Protein AF-A0A640P930-F1 (afdb_monomer_lite)

pLDDT: mean 72.4, std 17.28, range [33.91, 91.38]

Foldseek 3Di:
DPPPPPPPQQFFWDKDFDPFWFFPVQLVVLVVVLCVVDPWDKDKDFDDDDRTTGIMTIDTNNRTGPDNDDDQDPVNVVSSVVSSVCRCVPGGD

Structure (mmCIF, N/CA/C/O backbone):
data_AF-A0A640P930-F1
#
_entry.id   AF-A0A640P930-F1
#
loop_
_atom_site.group_PDB
_atom_site.id
_atom_site.type_symbol
_atom_site.label_atom_id
_atom_site.label_alt_id
_atom_site.label_comp_id
_atom_site.label_asym_id
_atom_site.label_entity_id
_atom_site.label_seq_id
_atom_site.pdbx_PDB_ins_code
_atom_site.Cartn_x
_atom_site.Cartn_y
_atom_site.Cartn_z
_atom_site.occupancy
_atom_site.B_iso_or_equiv
_atom_site.auth_seq_id
_atom_site.auth_comp_id
_atom_site.auth_asym_id
_atom_site.auth_atom_id
_atom_site.pdbx_PDB_model_num
ATOM 1 N N . MET A 1 1 ? -21.648 27.591 -10.056 1.00 36.66 1 MET A N 1
ATOM 2 C CA . MET A 1 1 ? -21.227 26.244 -10.494 1.00 36.66 1 MET A CA 1
ATOM 3 C C . MET A 1 1 ? -19.748 26.139 -10.190 1.00 36.66 1 MET A C 1
ATOM 5 O O . MET A 1 1 ? -18.946 26.655 -10.954 1.00 36.66 1 MET A O 1
ATOM 9 N N . ALA A 1 2 ? -19.396 25.623 -9.011 1.00 34.38 2 ALA A N 1
ATOM 10 C CA . ALA A 1 2 ? -17.999 25.379 -8.680 1.00 34.38 2 ALA A CA 1
ATOM 11 C C . ALA A 1 2 ? -17.557 24.187 -9.530 1.00 34.38 2 ALA A C 1
ATOM 13 O O . ALA A 1 2 ? -18.000 23.063 -9.298 1.00 34.38 2 ALA A O 1
ATOM 14 N N . GLY A 1 3 ? -16.798 24.467 -10.589 1.00 33.91 3 GLY A N 1
ATOM 15 C CA . GLY A 1 3 ? -16.142 23.430 -11.362 1.00 33.91 3 GLY A CA 1
ATOM 16 C C . GLY A 1 3 ? -15.235 22.667 -10.413 1.00 33.91 3 GLY A C 1
ATOM 17 O O . GLY A 1 3 ? -14.318 23.249 -9.839 1.00 33.91 3 GLY A O 1
ATOM 18 N N . CYS A 1 4 ? -15.514 21.380 -10.217 1.00 38.69 4 CYS A N 1
ATOM 19 C CA . CYS A 1 4 ? -14.500 20.451 -9.756 1.00 38.69 4 CYS A CA 1
ATOM 20 C C . CYS A 1 4 ? -13.414 20.448 -10.830 1.00 38.69 4 CYS A C 1
ATOM 22 O O . CYS A 1 4 ? -13.467 19.673 -11.783 1.00 38.69 4 CYS A O 1
ATOM 24 N N . GLU A 1 5 ? -12.461 21.369 -10.710 1.00 34.50 5 GLU A N 1
ATOM 25 C CA . GLU A 1 5 ? -11.177 21.258 -11.371 1.00 34.50 5 GLU A CA 1
ATOM 26 C C . GLU A 1 5 ? -10.538 19.999 -10.798 1.00 34.50 5 GLU A C 1
ATOM 28 O O . GLU A 1 5 ? -9.920 20.001 -9.732 1.00 34.50 5 GLU A O 1
ATOM 33 N N . VAL A 1 6 ? -10.769 18.878 -11.484 1.00 41.06 6 VAL A N 1
ATOM 34 C CA . VAL A 1 6 ? -9.971 17.675 -11.318 1.00 41.06 6 VAL A CA 1
ATOM 35 C C . VAL A 1 6 ? -8.578 18.083 -11.762 1.00 41.06 6 VAL A C 1
ATOM 37 O O . VAL A 1 6 ? -8.218 17.992 -12.933 1.00 41.06 6 VAL A O 1
ATOM 40 N N . ASN A 1 7 ? -7.799 18.593 -10.811 1.00 34.72 7 ASN A N 1
ATOM 41 C CA . ASN A 1 7 ? -6.360 18.618 -10.921 1.00 34.72 7 ASN A CA 1
ATOM 42 C C . ASN A 1 7 ? -5.961 17.154 -11.083 1.00 34.72 7 ASN A C 1
ATOM 44 O O . ASN A 1 7 ? -5.868 16.410 -10.108 1.00 34.72 7 ASN A O 1
ATOM 48 N N . SER A 1 8 ? -5.814 16.716 -12.336 1.00 38.78 8 SER A N 1
ATOM 49 C CA . SER A 1 8 ? -5.174 15.455 -12.680 1.00 38.78 8 SER A CA 1
ATOM 50 C C . SER A 1 8 ? -3.730 15.582 -12.244 1.00 38.78 8 SER A C 1
ATOM 52 O O . SER A 1 8 ? -2.841 15.980 -12.995 1.00 38.78 8 SER A O 1
ATOM 54 N N . ILE A 1 9 ? -3.533 15.300 -10.966 1.00 40.38 9 ILE A N 1
ATOM 55 C CA . ILE A 1 9 ? -2.245 15.194 -10.337 1.00 40.38 9 ILE A CA 1
ATOM 56 C C . ILE A 1 9 ? -1.547 14.043 -11.065 1.00 40.38 9 ILE A C 1
ATOM 58 O O . ILE A 1 9 ? -1.837 12.868 -10.845 1.00 40.38 9 ILE A O 1
ATOM 62 N N . LYS A 1 10 ? -0.663 14.403 -12.001 1.00 38.88 10 LYS A N 1
ATOM 63 C CA . LYS A 1 10 ? 0.343 13.502 -12.551 1.00 38.88 10 LYS A CA 1
ATOM 64 C C . LYS A 1 10 ? 1.184 13.051 -11.371 1.00 38.88 10 LYS A C 1
ATOM 66 O O . LYS A 1 10 ? 2.049 13.800 -10.924 1.00 38.88 10 LYS A O 1
ATOM 71 N N . LYS A 1 11 ? 0.876 11.879 -10.830 1.00 38.19 11 LYS A N 1
ATOM 72 C CA . LYS A 1 11 ? 1.682 11.291 -9.780 1.00 38.19 11 LYS A CA 1
ATOM 73 C C . LYS A 1 11 ? 1.989 9.830 -10.109 1.00 38.19 11 LYS A C 1
ATOM 75 O O . LYS A 1 11 ? 1.075 9.025 -10.263 1.00 38.19 11 LYS A O 1
ATOM 80 N N . VAL A 1 12 ? 3.269 9.517 -10.294 1.00 47.66 12 VAL A N 1
ATOM 81 C CA . VAL A 1 12 ? 3.776 8.189 -10.661 1.00 47.66 12 VAL A CA 1
ATOM 82 C C . VAL A 1 12 ? 3.977 7.363 -9.400 1.00 47.66 12 VAL A C 1
ATOM 84 O O . VAL A 1 12 ? 5.051 7.271 -8.860 1.00 47.66 12 VAL A O 1
ATOM 87 N N . GLY A 1 13 ? 2.888 6.816 -8.892 1.00 51.34 13 GLY A N 1
ATOM 88 C CA . GLY A 1 13 ? 2.759 6.013 -7.679 1.00 51.34 13 GLY A CA 1
ATOM 89 C C . GLY A 1 13 ? 1.257 5.896 -7.423 1.00 51.34 13 GLY A C 1
ATOM 90 O O . GLY A 1 13 ? 0.486 6.740 -7.886 1.00 51.34 13 GLY A O 1
ATOM 91 N N . TYR A 1 14 ? 0.785 4.831 -6.789 1.00 63.69 14 TYR A N 1
ATOM 92 C CA . TYR A 1 14 ? -0.646 4.666 -6.548 1.00 63.69 14 TYR A CA 1
ATOM 93 C C . TYR A 1 14 ? -0.987 5.211 -5.165 1.00 63.69 14 TYR A C 1
ATOM 95 O O . TYR A 1 14 ? -0.958 4.489 -4.171 1.00 63.69 14 TYR A O 1
ATOM 103 N N . GLY A 1 15 ? -1.260 6.515 -5.124 1.00 59.06 15 GLY A N 1
ATOM 104 C CA . GLY A 1 15 ? -1.804 7.197 -3.957 1.00 59.06 15 GLY A CA 1
ATOM 105 C C . GLY A 1 15 ? -3.324 7.088 -3.940 1.00 59.06 15 GLY A C 1
ATOM 106 O O . GLY A 1 15 ? -3.975 7.594 -4.856 1.00 59.06 15 GLY A O 1
ATOM 107 N N . LYS A 1 16 ? -3.901 6.455 -2.916 1.00 67.81 16 LYS A N 1
ATOM 108 C CA . LYS A 1 16 ? -5.355 6.392 -2.739 1.00 67.81 16 LYS A CA 1
ATOM 109 C C . LYS A 1 16 ? -5.767 6.702 -1.301 1.00 67.81 16 LYS A C 1
ATOM 111 O O . LYS A 1 16 ? -5.304 6.064 -0.358 1.00 67.81 16 LYS A O 1
ATOM 116 N N . THR A 1 17 ? -6.701 7.640 -1.162 1.00 72.31 17 THR A N 1
ATOM 117 C CA . THR A 1 17 ? -7.552 7.768 0.027 1.00 72.31 17 THR A CA 1
ATOM 118 C C . THR A 1 17 ? -8.582 6.647 0.002 1.00 72.31 17 THR A C 1
ATOM 120 O O . THR A 1 17 ? -9.251 6.431 -1.010 1.00 72.31 17 THR A O 1
ATOM 123 N N . LEU A 1 18 ? -8.660 5.889 1.086 1.00 70.69 18 LEU A N 1
ATOM 124 C CA . LEU A 1 18 ? -9.545 4.746 1.200 1.00 70.69 18 LEU A CA 1
ATOM 125 C C . LEU A 1 18 ? -10.948 5.232 1.563 1.00 70.69 18 LEU A C 1
ATOM 127 O O . LEU A 1 18 ? -11.151 5.874 2.587 1.00 70.69 18 LEU A O 1
ATOM 131 N N . ASP A 1 19 ? -11.917 4.913 0.706 1.00 68.62 19 ASP A N 1
ATOM 132 C CA . ASP A 1 19 ? -13.337 5.218 0.924 1.00 68.62 19 ASP A CA 1
ATOM 133 C C . ASP A 1 19 ? -13.949 4.384 2.069 1.00 68.62 19 ASP A C 1
ATOM 135 O O . ASP A 1 19 ? -15.038 4.674 2.558 1.00 68.62 19 ASP A O 1
ATOM 139 N N . THR A 1 20 ? -13.256 3.322 2.481 1.00 72.00 20 THR A N 1
ATOM 140 C CA . THR A 1 20 ? -13.661 2.393 3.537 1.00 72.00 20 THR A CA 1
ATOM 141 C C . THR A 1 20 ? -12.510 2.237 4.513 1.00 72.00 20 THR A C 1
ATOM 143 O O . THR A 1 20 ? -11.355 2.148 4.095 1.00 72.00 20 THR A O 1
ATOM 146 N N . GLU A 1 21 ? -12.816 2.192 5.807 1.00 75.12 21 GLU A N 1
ATOM 147 C CA . GLU A 1 21 ? -11.802 1.964 6.829 1.00 75.12 21 GLU A CA 1
ATOM 148 C C . GLU A 1 21 ? -11.141 0.602 6.621 1.00 75.12 21 GLU A C 1
ATOM 150 O O . GLU A 1 21 ? -11.804 -0.435 6.619 1.00 75.12 21 GLU A O 1
ATOM 155 N N . VAL A 1 22 ? -9.821 0.610 6.445 1.00 84.56 22 VAL A N 1
ATOM 156 C CA . VAL A 1 22 ? -9.027 -0.608 6.299 1.00 84.56 22 VAL A CA 1
ATOM 157 C C . VAL A 1 22 ? -8.220 -0.826 7.565 1.00 84.56 22 VAL A C 1
ATOM 159 O O . VAL A 1 22 ? -7.444 0.040 7.964 1.00 84.56 22 VAL A O 1
ATOM 162 N N . ASN A 1 23 ? -8.342 -1.996 8.186 1.00 89.06 23 ASN A N 1
ATOM 163 C CA . ASN A 1 23 ? -7.560 -2.323 9.375 1.00 89.06 23 ASN A CA 1
ATOM 164 C C . ASN A 1 23 ? -6.047 -2.312 9.070 1.00 89.06 23 ASN A C 1
ATOM 166 O O . ASN A 1 23 ? -5.577 -3.019 8.176 1.00 89.06 23 ASN A O 1
ATOM 170 N N . ALA A 1 24 ? -5.264 -1.567 9.855 1.00 88.31 24 ALA A N 1
ATOM 171 C CA . ALA A 1 24 ? -3.828 -1.389 9.629 1.00 88.31 24 ALA A CA 1
ATOM 172 C C . ALA A 1 24 ? -3.008 -2.681 9.772 1.00 88.31 24 ALA A C 1
ATOM 174 O O . ALA A 1 24 ? -2.054 -2.898 9.023 1.00 88.31 24 ALA A O 1
ATOM 175 N N . ALA A 1 25 ? -3.381 -3.580 10.687 1.00 90.00 25 ALA A N 1
ATOM 176 C CA . ALA A 1 25 ? -2.704 -4.869 10.822 1.00 90.00 25 ALA A CA 1
ATOM 177 C C . ALA A 1 25 ? -2.975 -5.769 9.605 1.00 90.00 25 ALA A C 1
ATOM 179 O O . ALA A 1 25 ? -2.057 -6.414 9.091 1.00 90.00 25 ALA A O 1
ATOM 180 N N . CYS A 1 26 ? -4.215 -5.768 9.106 1.00 89.81 26 CYS A 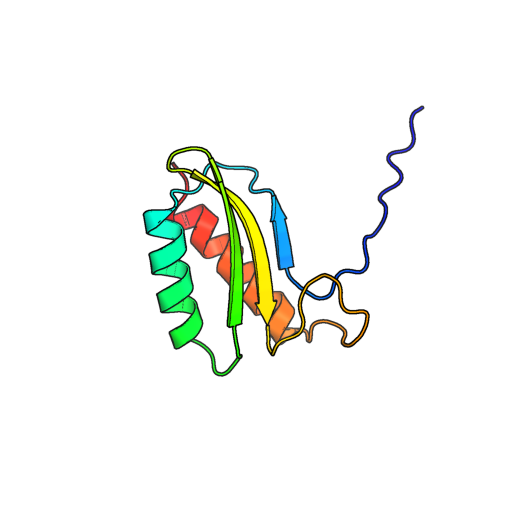N 1
ATOM 181 C CA . CYS A 1 26 ? -4.569 -6.485 7.885 1.00 89.81 26 CYS A CA 1
ATOM 182 C C . CYS A 1 26 ? -3.856 -5.897 6.662 1.00 89.81 26 CYS A C 1
ATOM 184 O O . CYS A 1 26 ? -3.249 -6.653 5.901 1.00 89.81 26 CYS A O 1
ATOM 186 N N . PHE A 1 27 ? -3.840 -4.566 6.524 1.00 90.75 27 PHE A N 1
ATOM 187 C CA . PHE A 1 27 ? -3.120 -3.863 5.462 1.00 90.75 27 PHE A CA 1
ATOM 188 C C . PHE A 1 27 ? -1.655 -4.296 5.401 1.00 90.75 27 PHE A C 1
ATOM 190 O O . PHE A 1 27 ? -1.189 -4.750 4.360 1.00 90.75 27 PHE A O 1
ATOM 197 N N . ASN A 1 28 ? -0.940 -4.225 6.529 1.00 89.31 28 ASN A N 1
ATOM 198 C CA . ASN A 1 28 ? 0.484 -4.556 6.586 1.00 89.31 28 ASN A CA 1
ATOM 199 C C . ASN A 1 28 ? 0.753 -6.022 6.230 1.00 89.31 28 ASN A C 1
ATOM 201 O O . ASN A 1 28 ? 1.687 -6.322 5.486 1.00 89.31 28 ASN A O 1
ATOM 205 N N . LYS A 1 29 ? -0.097 -6.942 6.701 1.00 91.38 29 LYS A N 1
ATOM 206 C CA . LYS A 1 29 ? -0.002 -8.360 6.337 1.00 91.38 29 LYS A CA 1
ATOM 207 C C . LYS A 1 29 ? -0.208 -8.569 4.835 1.00 91.38 29 LYS A C 1
ATOM 209 O O . LYS A 1 29 ? 0.533 -9.328 4.213 1.00 91.38 29 LYS A O 1
ATOM 214 N N . ARG A 1 30 ? -1.206 -7.906 4.244 1.00 89.56 30 ARG A N 1
ATOM 215 C CA . ARG A 1 30 ? -1.487 -8.011 2.807 1.00 89.56 30 ARG A CA 1
ATOM 216 C C . ARG A 1 30 ? -0.392 -7.389 1.968 1.00 89.56 30 ARG A C 1
ATOM 218 O O . ARG A 1 30 ? 0.025 -8.022 1.008 1.00 89.56 30 ARG A O 1
A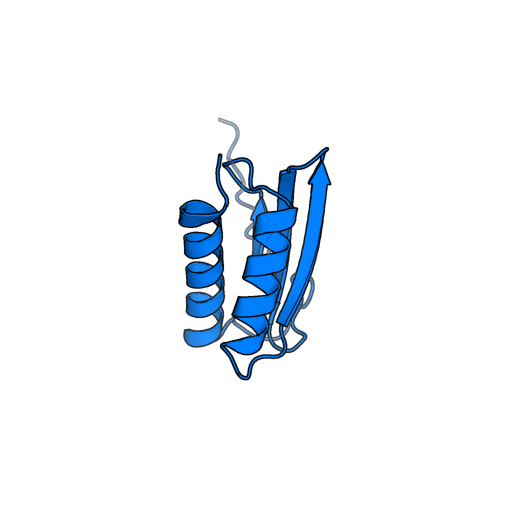TOM 225 N N . PHE A 1 31 ? 0.120 -6.229 2.362 1.00 90.69 31 PHE A N 1
ATOM 226 C CA . PHE A 1 31 ? 1.253 -5.610 1.691 1.00 90.69 31 PHE A CA 1
ATOM 227 C C . PHE A 1 31 ? 2.474 -6.535 1.694 1.00 90.69 31 PHE A C 1
ATOM 229 O O . PHE A 1 31 ? 3.024 -6.797 0.632 1.00 90.69 31 PHE A O 1
ATOM 236 N N . GLY A 1 32 ? 2.830 -7.132 2.837 1.00 89.56 32 GLY A N 1
ATOM 237 C CA . GLY A 1 32 ? 3.935 -8.094 2.905 1.00 89.56 32 GLY A CA 1
ATOM 238 C C . GLY A 1 32 ? 3.738 -9.311 1.991 1.00 89.56 32 GLY A C 1
ATOM 239 O O . GLY A 1 32 ? 4.659 -9.714 1.286 1.00 89.56 32 GLY A O 1
ATOM 240 N N . ASN A 1 33 ? 2.530 -9.877 1.929 1.00 89.00 33 ASN A N 1
ATOM 241 C CA . ASN A 1 33 ? 2.233 -10.965 0.988 1.00 89.00 33 ASN A CA 1
ATOM 242 C C . ASN A 1 33 ? 2.346 -10.508 -0.471 1.00 89.00 33 ASN A C 1
ATOM 244 O O . ASN A 1 33 ? 2.867 -11.232 -1.314 1.00 89.00 33 ASN A O 1
ATOM 248 N N . PHE A 1 34 ? 1.865 -9.301 -0.753 1.00 85.38 34 PHE A N 1
ATOM 249 C CA . PHE A 1 34 ? 1.857 -8.717 -2.081 1.00 85.38 34 PHE A CA 1
ATOM 250 C C . PHE A 1 34 ? 3.277 -8.439 -2.592 1.00 85.38 34 PHE A C 1
ATOM 252 O O . PHE A 1 34 ? 3.587 -8.798 -3.726 1.00 85.38 34 PHE A O 1
ATOM 259 N N . GLN A 1 35 ? 4.171 -7.934 -1.733 1.00 85.31 35 GLN A N 1
ATOM 260 C CA . GLN A 1 35 ? 5.604 -7.789 -2.028 1.00 85.31 35 GLN A CA 1
ATOM 261 C C . GLN A 1 35 ? 6.261 -9.110 -2.434 1.00 85.31 35 GLN A C 1
ATOM 263 O O . GLN A 1 35 ? 7.080 -9.128 -3.3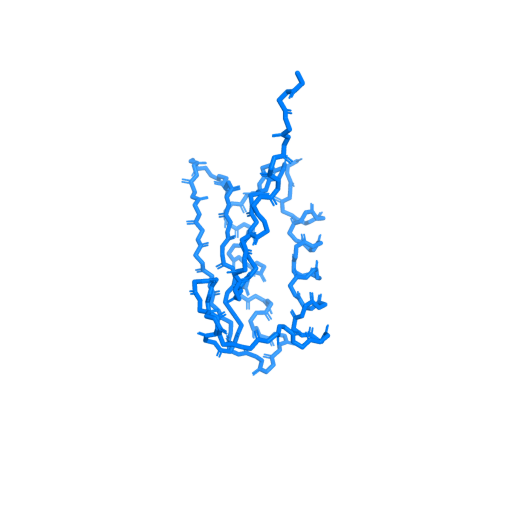40 1.00 85.31 35 GLN A O 1
ATOM 268 N N . ASN A 1 36 ? 5.877 -10.221 -1.804 1.00 85.50 36 ASN A N 1
ATOM 269 C CA . ASN A 1 36 ? 6.430 -11.541 -2.118 1.00 85.50 36 ASN A CA 1
ATOM 270 C C . ASN A 1 36 ? 5.802 -12.197 -3.363 1.00 85.50 36 ASN A C 1
ATOM 272 O O . ASN A 1 36 ? 6.243 -13.267 -3.774 1.00 85.50 36 ASN A O 1
ATOM 276 N N . SER A 1 37 ? 4.753 -11.602 -3.941 1.00 82.50 37 SER A N 1
ATOM 277 C CA . SER A 1 37 ? 4.013 -12.164 -5.082 1.00 82.50 37 SER A CA 1
ATOM 278 C C . SER A 1 37 ? 4.454 -11.619 -6.442 1.00 82.50 37 SER A C 1
ATOM 280 O O . SER A 1 37 ? 3.907 -12.012 -7.471 1.00 82.50 37 SER A O 1
ATOM 282 N N . THR A 1 38 ? 5.419 -10.699 -6.458 1.00 80.19 38 THR A N 1
ATOM 283 C CA . THR A 1 38 ? 5.870 -10.013 -7.665 1.00 80.19 38 THR A CA 1
ATOM 284 C C . THR A 1 38 ? 7.369 -9.743 -7.629 1.00 80.19 38 THR A C 1
ATOM 286 O O . THR A 1 38 ? 7.943 -9.567 -6.561 1.00 80.19 38 THR A O 1
ATOM 289 N N . ASP A 1 39 ? 7.991 -9.668 -8.805 1.00 80.81 39 ASP A N 1
ATOM 290 C CA . ASP A 1 39 ? 9.391 -9.260 -8.967 1.00 80.81 39 ASP A CA 1
ATOM 291 C C . ASP A 1 39 ? 9.588 -7.732 -8.905 1.00 80.81 39 ASP A C 1
ATOM 293 O O . ASP A 1 39 ? 10.717 -7.247 -8.968 1.00 80.81 39 ASP A O 1
ATOM 297 N N . TYR A 1 40 ? 8.501 -6.957 -8.797 1.00 79.56 40 TYR A N 1
ATOM 298 C CA . TYR A 1 40 ? 8.570 -5.504 -8.660 1.00 79.56 40 TYR A CA 1
ATOM 299 C C . TYR A 1 40 ? 9.103 -5.074 -7.291 1.00 79.56 40 TYR A C 1
ATOM 301 O O . TYR A 1 40 ? 8.714 -5.605 -6.249 1.00 79.56 40 TYR A O 1
ATOM 309 N N . SER A 1 41 ? 9.916 -4.015 -7.268 1.00 81.62 41 SER A N 1
ATOM 310 C CA . SER A 1 41 ? 10.360 -3.411 -6.009 1.00 81.62 41 SER A CA 1
ATOM 311 C C . SER A 1 41 ? 9.269 -2.503 -5.443 1.00 81.62 41 SER A C 1
ATOM 313 O O . SER A 1 41 ? 9.150 -1.337 -5.824 1.00 81.62 41 SER A O 1
ATOM 315 N N . LEU A 1 42 ? 8.467 -3.026 -4.517 1.00 84.31 42 LEU A N 1
ATOM 316 C CA . LEU A 1 42 ? 7.344 -2.297 -3.926 1.00 84.31 42 LEU A CA 1
ATOM 317 C C . LEU A 1 42 ? 7.717 -1.613 -2.605 1.00 84.31 42 LEU A C 1
ATOM 319 O O . LEU A 1 42 ? 8.347 -2.217 -1.737 1.00 84.31 42 LEU A O 1
ATOM 323 N N . SER A 1 43 ? 7.226 -0.393 -2.394 1.00 83.69 43 SER A N 1
ATOM 324 C CA . SER A 1 43 ? 7.221 0.263 -1.078 1.00 83.69 43 SER A CA 1
ATOM 325 C C . SER A 1 43 ? 5.907 1.003 -0.852 1.00 83.69 43 SER A C 1
ATOM 327 O O . SER A 1 43 ? 5.239 1.387 -1.808 1.00 83.69 43 SER A O 1
ATOM 329 N N . VAL A 1 44 ? 5.499 1.169 0.407 1.00 86.00 44 VAL A N 1
ATOM 330 C CA . VAL A 1 44 ? 4.234 1.830 0.738 1.00 86.00 44 VAL A CA 1
ATOM 331 C C . VAL A 1 44 ? 4.413 2.830 1.867 1.00 86.00 44 VAL A C 1
ATOM 333 O O . VAL A 1 44 ? 5.144 2.579 2.825 1.00 86.00 44 VAL A O 1
ATOM 336 N N . ARG A 1 45 ? 3.734 3.970 1.760 1.00 85.38 45 ARG A N 1
ATOM 337 C CA . ARG A 1 45 ? 3.559 4.923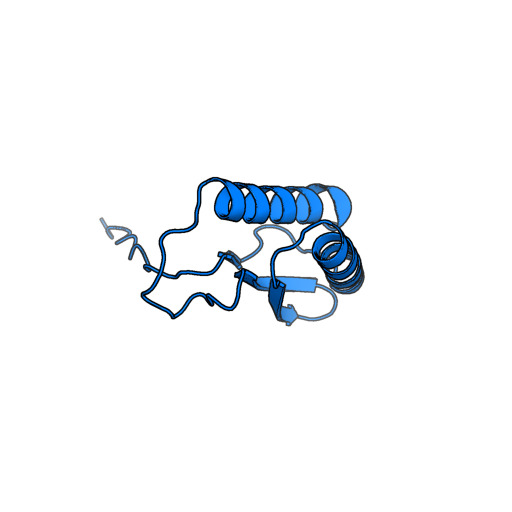 2.859 1.00 85.38 45 ARG A CA 1
ATOM 338 C C . ARG A 1 45 ? 2.089 4.968 3.219 1.00 85.38 45 ARG A C 1
ATOM 340 O O . ARG A 1 45 ? 1.262 5.132 2.336 1.00 85.38 45 ARG A O 1
ATOM 347 N N . THR A 1 46 ? 1.761 4.822 4.493 1.00 84.88 46 THR A N 1
ATOM 348 C CA . THR A 1 46 ? 0.375 4.817 4.972 1.00 84.88 46 THR A CA 1
ATOM 349 C C . THR A 1 46 ? 0.132 5.981 5.911 1.00 84.88 46 THR A C 1
ATOM 351 O O . THR A 1 46 ? 0.949 6.248 6.791 1.00 84.88 46 THR A O 1
ATOM 354 N N . GLU A 1 47 ? -1.024 6.612 5.779 1.00 83.81 47 GLU A N 1
ATOM 355 C CA . GLU A 1 47 ? -1.580 7.500 6.788 1.00 83.81 47 GLU A CA 1
ATOM 356 C C . GLU A 1 47 ? -2.526 6.692 7.677 1.00 83.81 47 GLU A C 1
ATOM 358 O O . GLU A 1 47 ? -3.511 6.123 7.201 1.00 83.81 47 GLU A O 1
ATOM 363 N N . ILE A 1 48 ? -2.199 6.603 8.965 1.00 85.12 48 ILE A N 1
ATOM 364 C CA . ILE A 1 48 ? -2.934 5.795 9.940 1.00 85.12 48 ILE A CA 1
ATOM 365 C C . ILE A 1 48 ? -3.632 6.726 10.926 1.00 85.12 48 ILE A C 1
ATOM 367 O O . ILE A 1 48 ? -3.008 7.631 11.482 1.00 85.12 48 ILE A O 1
ATOM 371 N N . GLN A 1 49 ? -4.908 6.459 11.189 1.00 82.88 49 GLN A N 1
ATOM 372 C CA . GLN A 1 49 ? -5.671 7.081 12.263 1.00 82.88 49 GLN A CA 1
ATOM 373 C C . GLN A 1 49 ? -6.279 5.981 13.134 1.00 82.88 49 GLN A C 1
ATOM 375 O O . GLN A 1 49 ? -7.086 5.173 12.681 1.00 82.88 49 GLN A O 1
ATOM 380 N N . GLY A 1 50 ? -5.855 5.918 14.398 1.00 86.75 50 GLY A N 1
ATOM 381 C CA . GLY A 1 50 ? -6.231 4.818 15.286 1.00 86.75 50 GLY A CA 1
ATOM 382 C C . GLY A 1 50 ? -5.707 3.473 14.771 1.00 86.75 50 GLY A C 1
ATOM 383 O O . GLY A 1 50 ? -4.503 3.304 14.592 1.00 86.75 50 GLY A O 1
ATOM 384 N N . SER A 1 51 ? -6.610 2.516 14.546 1.00 87.62 51 SER A N 1
ATOM 385 C CA . SER A 1 51 ? -6.314 1.188 13.984 1.00 87.62 51 SER A CA 1
ATOM 386 C C . SER A 1 51 ? -6.623 1.071 12.485 1.00 87.62 51 SER A C 1
ATOM 388 O O . SER A 1 51 ? -6.519 -0.029 11.931 1.00 87.62 51 SER A O 1
ATOM 390 N N . SER A 1 52 ? -6.977 2.180 11.830 1.00 85.00 52 SER A N 1
ATOM 391 C CA . SER A 1 52 ? -7.403 2.228 10.431 1.00 85.00 52 SER A CA 1
ATOM 392 C C . SER A 1 52 ? -6.379 2.967 9.561 1.00 85.00 52 SER A C 1
ATOM 394 O O . SER A 1 52 ? -5.801 3.975 9.968 1.00 85.00 52 SER A O 1
ATOM 396 N N . VAL A 1 53 ? -6.155 2.475 8.344 1.00 83.56 53 VAL A N 1
ATOM 397 C CA . VAL A 1 53 ? -5.436 3.188 7.280 1.00 83.56 53 VAL A CA 1
ATOM 398 C C . VAL A 1 53 ? -6.442 4.081 6.563 1.00 83.56 53 VAL A C 1
ATOM 400 O O . VAL A 1 53 ? -7.448 3.588 6.059 1.00 83.56 53 VAL A O 1
ATOM 403 N N . LEU A 1 54 ? -6.170 5.385 6.520 1.00 79.56 54 LEU A N 1
ATOM 404 C CA . LEU A 1 54 ? -7.003 6.376 5.832 1.00 79.56 54 LEU A CA 1
ATOM 405 C C . LEU A 1 54 ? -6.576 6.566 4.381 1.00 79.56 54 LEU A C 1
ATOM 407 O O . LEU A 1 54 ? -7.397 6.729 3.481 1.00 79.56 54 LEU A O 1
ATOM 411 N N . SER A 1 55 ? -5.271 6.558 4.144 1.00 80.75 55 SER A N 1
ATOM 412 C CA . SER A 1 55 ? -4.707 6.684 2.811 1.00 80.75 55 SER A CA 1
ATOM 413 C C . SER A 1 55 ? -3.393 5.924 2.715 1.00 80.75 55 SER A C 1
ATOM 415 O O . SER A 1 55 ? -2.721 5.671 3.718 1.00 80.75 55 SER A O 1
ATOM 417 N N . TYR A 1 56 ? -3.031 5.522 1.502 1.00 82.44 56 TYR A N 1
ATOM 418 C CA . TYR A 1 56 ? -1.724 4.941 1.236 1.00 82.44 56 TYR A CA 1
ATOM 419 C C . TYR A 1 56 ? -1.153 5.431 -0.089 1.00 82.44 56 TYR A C 1
ATOM 421 O O . TYR A 1 56 ? -1.889 5.790 -1.005 1.00 82.44 56 TYR A O 1
ATOM 429 N N . ASP A 1 57 ? 0.170 5.409 -0.180 1.00 83.25 57 ASP A N 1
ATOM 430 C CA . ASP A 1 57 ? 0.966 5.727 -1.355 1.00 83.25 57 ASP A CA 1
ATOM 431 C C . ASP A 1 57 ? 1.839 4.520 -1.689 1.00 83.25 57 ASP A C 1
ATOM 433 O O . ASP A 1 57 ? 2.791 4.218 -0.966 1.00 83.25 57 ASP A O 1
ATOM 437 N N . LEU A 1 58 ? 1.460 3.783 -2.733 1.00 82.19 58 LEU A N 1
ATOM 438 C CA . LEU A 1 58 ? 2.195 2.623 -3.227 1.00 82.19 58 LEU A CA 1
ATOM 439 C C . LEU A 1 58 ? 3.175 3.050 -4.323 1.00 82.19 58 LEU A C 1
ATOM 441 O O . LEU A 1 58 ? 2.786 3.523 -5.388 1.00 82.19 58 LEU A O 1
ATOM 445 N N . THR A 1 59 ? 4.449 2.797 -4.078 1.00 80.38 59 THR A N 1
ATOM 446 C CA . THR A 1 59 ? 5.563 2.969 -5.009 1.00 80.38 59 THR A CA 1
ATOM 447 C C . THR A 1 59 ? 5.915 1.618 -5.631 1.00 80.38 59 THR A C 1
ATOM 449 O O . THR A 1 59 ? 6.001 0.618 -4.915 1.00 80.38 59 THR A O 1
ATOM 452 N N . ILE A 1 60 ? 6.133 1.585 -6.949 1.00 79.19 60 ILE A N 1
ATOM 453 C CA . ILE A 1 60 ? 6.485 0.378 -7.719 1.00 79.19 60 ILE A CA 1
ATOM 454 C C . ILE A 1 60 ? 7.771 0.670 -8.501 1.00 79.19 60 ILE A C 1
ATOM 456 O O . ILE A 1 60 ? 7.843 1.678 -9.196 1.00 79.19 60 ILE A O 1
ATOM 460 N N . ASP A 1 61 ? 8.792 -0.178 -8.361 1.00 76.00 61 ASP A N 1
ATOM 461 C CA . ASP A 1 61 ? 10.137 -0.011 -8.943 1.00 76.00 61 ASP A CA 1
ATOM 462 C C . ASP A 1 61 ? 10.823 1.312 -8.593 1.00 76.00 61 ASP A C 1
ATOM 464 O O . ASP A 1 61 ? 11.536 1.912 -9.395 1.00 76.00 61 ASP A O 1
ATOM 468 N N . GLY A 1 62 ? 10.591 1.787 -7.369 1.00 63.62 62 GLY A N 1
ATOM 469 C CA . GLY A 1 62 ? 11.151 3.049 -6.896 1.00 63.62 62 GLY A CA 1
ATOM 470 C C . GLY A 1 62 ? 10.492 4.294 -7.489 1.00 63.62 62 GLY A C 1
ATOM 471 O O . GLY A 1 62 ? 10.8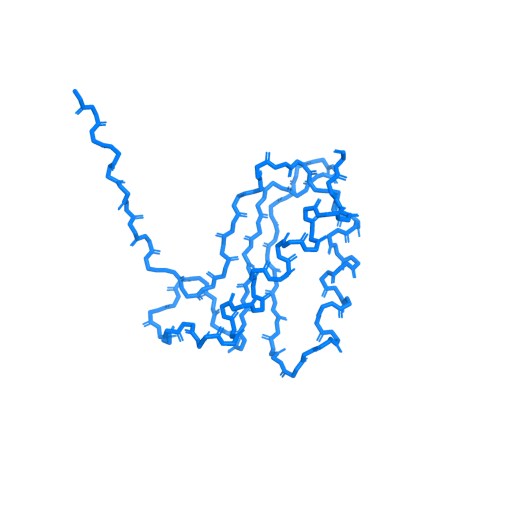57 5.381 -7.068 1.00 63.62 62 GLY A O 1
ATOM 472 N N . GLN A 1 63 ? 9.505 4.157 -8.385 1.00 63.03 63 GLN A N 1
ATOM 473 C CA . GLN A 1 63 ? 8.734 5.288 -8.902 1.00 63.03 63 GLN A CA 1
ATOM 474 C C . GLN A 1 63 ? 7.607 5.628 -7.925 1.00 63.03 63 GLN A C 1
ATOM 476 O O . GLN A 1 63 ? 6.605 4.907 -7.820 1.00 63.03 63 GLN A O 1
ATOM 481 N N . GLY A 1 64 ? 7.849 6.670 -7.129 1.00 54.00 64 GLY A N 1
ATOM 482 C CA . GLY A 1 64 ? 6.917 7.174 -6.121 1.00 54.00 64 GLY A CA 1
ATOM 483 C C . GLY A 1 64 ? 6.105 8.350 -6.641 1.00 54.00 64 GLY A C 1
ATOM 484 O O . GLY A 1 64 ? 6.545 9.063 -7.545 1.00 54.00 64 GLY A O 1
ATOM 485 N N . THR A 1 65 ? 4.911 8.567 -6.072 1.00 55.53 65 THR A N 1
ATOM 486 C CA . THR A 1 65 ? 3.891 9.456 -6.651 1.00 55.53 65 THR A CA 1
ATOM 487 C C . THR A 1 65 ? 4.440 10.784 -7.167 1.00 55.53 65 THR A C 1
ATOM 489 O O . THR A 1 65 ? 4.046 11.228 -8.228 1.00 55.53 65 THR A O 1
ATOM 492 N N . ALA A 1 66 ? 5.379 11.432 -6.493 1.00 50.44 66 ALA A N 1
ATOM 493 C CA . ALA A 1 66 ? 5.891 12.742 -6.893 1.00 50.44 66 ALA A CA 1
ATOM 494 C C . ALA A 1 66 ? 6.801 12.782 -8.147 1.00 50.44 66 ALA A C 1
ATOM 496 O O . ALA A 1 66 ? 7.167 13.878 -8.575 1.00 50.44 66 ALA A O 1
ATOM 497 N N . GLU A 1 67 ? 7.183 11.653 -8.744 1.00 50.50 67 GLU A N 1
ATOM 498 C CA . GLU A 1 67 ? 8.176 11.629 -9.824 1.00 50.50 67 GLU A CA 1
ATOM 499 C C . GLU A 1 67 ? 7.525 11.737 -11.213 1.00 50.50 67 GLU A C 1
ATOM 501 O O . GLU A 1 67 ? 6.554 11.061 -11.514 1.00 50.50 67 GLU A O 1
ATOM 506 N N . SER A 1 68 ? 8.029 12.611 -12.095 1.00 50.81 68 SER A N 1
ATOM 507 C CA . SER A 1 68 ? 7.494 12.797 -13.467 1.00 50.81 68 SER A CA 1
ATOM 508 C C . SER A 1 68 ? 8.018 11.777 -14.489 1.00 50.81 68 SER A C 1
ATOM 510 O O . SER A 1 68 ? 7.833 11.952 -15.695 1.00 50.81 68 SER A O 1
ATOM 512 N N . HIS A 1 69 ? 8.674 10.710 -14.036 1.00 45.75 69 HIS A N 1
ATOM 513 C CA . HIS A 1 69 ? 9.341 9.746 -14.904 1.00 45.75 69 HIS A CA 1
ATOM 514 C C . HIS A 1 69 ? 8.629 8.395 -14.868 1.00 45.75 69 HIS A C 1
ATOM 516 O O . HIS A 1 69 ? 8.633 7.717 -13.852 1.00 45.75 69 HIS A O 1
ATOM 522 N N . GLY A 1 70 ? 8.070 8.001 -16.015 1.00 49.88 70 GLY A N 1
ATOM 523 C CA . GLY A 1 70 ? 7.525 6.664 -16.253 1.00 49.88 70 GLY A CA 1
ATOM 524 C C . GLY A 1 70 ? 6.004 6.628 -16.203 1.00 49.88 70 GLY A C 1
ATOM 525 O O . GLY A 1 70 ? 5.388 6.797 -15.161 1.00 49.88 70 GLY A O 1
ATOM 526 N N . GLN A 1 71 ? 5.360 6.397 -17.347 1.00 55.44 71 GLN A N 1
ATOM 527 C CA . GLN A 1 71 ? 3.971 5.947 -17.319 1.00 55.44 71 GLN A CA 1
ATOM 528 C C . GLN A 1 71 ? 3.945 4.598 -16.596 1.00 55.44 71 GLN A C 1
ATOM 530 O O . GLN A 1 71 ? 4.784 3.745 -16.893 1.00 55.44 71 GLN A O 1
ATOM 535 N N . PHE A 1 72 ? 2.985 4.387 -15.689 1.00 58.12 72 PHE A N 1
ATOM 536 C CA . PHE A 1 72 ? 2.669 3.035 -15.241 1.00 58.12 72 PHE A CA 1
ATOM 537 C C . PHE A 1 72 ? 2.574 2.137 -16.477 1.00 58.12 72 PHE A C 1
ATOM 539 O O . PHE A 1 72 ? 1.801 2.411 -17.400 1.00 58.12 72 PHE A O 1
ATOM 546 N N . THR A 1 73 ? 3.357 1.062 -16.505 1.00 67.81 73 THR A N 1
ATOM 547 C CA . THR A 1 73 ? 3.107 0.007 -17.481 1.00 67.81 73 THR A CA 1
ATOM 548 C C . THR A 1 73 ? 1.715 -0.556 -17.211 1.00 67.81 73 THR A C 1
ATOM 550 O O . THR A 1 73 ? 1.218 -0.519 -16.082 1.00 67.81 73 THR A O 1
ATOM 553 N N . ARG A 1 74 ? 1.066 -1.118 -18.233 1.00 72.38 74 ARG A N 1
ATOM 554 C CA . ARG A 1 74 ? -0.235 -1.779 -18.051 1.00 72.38 74 ARG A CA 1
ATOM 555 C C . ARG A 1 74 ? -0.204 -2.795 -16.900 1.00 72.38 74 ARG A C 1
ATOM 557 O O . ARG A 1 74 ? -1.178 -2.900 -16.162 1.00 72.38 74 ARG A O 1
ATOM 564 N N . ASN A 1 75 ? 0.922 -3.487 -16.734 1.00 75.06 75 ASN A N 1
ATOM 565 C CA . ASN A 1 75 ? 1.119 -4.484 -15.689 1.00 75.06 75 ASN A CA 1
ATOM 566 C C . ASN A 1 75 ? 1.222 -3.842 -14.303 1.00 75.06 75 ASN A C 1
ATOM 568 O O . ASN A 1 75 ? 0.489 -4.250 -13.412 1.00 75.06 75 ASN A O 1
ATOM 572 N N . SER A 1 76 ? 2.045 -2.803 -14.120 1.00 73.12 76 SER A N 1
ATOM 573 C CA . SER A 1 76 ? 2.160 -2.129 -12.819 1.00 73.12 76 SER A CA 1
ATOM 574 C C . SER A 1 76 ? 0.878 -1.386 -12.420 1.00 73.12 76 SER A C 1
ATOM 576 O O . SER A 1 76 ? 0.551 -1.311 -11.237 1.00 73.12 76 SER A O 1
ATOM 578 N N . PHE A 1 77 ? 0.100 -0.893 -13.392 1.00 75.62 77 PHE A N 1
ATOM 579 C CA . PHE A 1 77 ? -1.227 -0.329 -13.127 1.00 75.62 77 PHE A CA 1
ATOM 580 C C . PHE A 1 77 ? -2.247 -1.397 -12.724 1.00 75.62 77 PHE A C 1
ATOM 582 O O . PHE A 1 77 ? -3.040 -1.189 -11.811 1.00 75.62 77 PHE A O 1
ATOM 589 N N . GLN A 1 78 ? -2.246 -2.552 -13.395 1.00 80.69 78 GLN A N 1
ATOM 590 C CA . GLN A 1 78 ? -3.121 -3.656 -13.007 1.00 80.69 78 GLN A CA 1
ATOM 591 C C . GLN A 1 78 ? -2.767 -4.157 -11.604 1.00 80.69 78 GLN A C 1
ATOM 593 O O . GLN A 1 78 ? -3.653 -4.349 -10.779 1.00 80.69 78 GLN A O 1
ATOM 598 N N . LEU A 1 79 ? -1.473 -4.249 -11.307 1.00 81.38 79 LEU A N 1
ATOM 599 C CA . LEU A 1 79 ? -0.957 -4.666 -10.012 1.00 81.38 79 LEU A CA 1
ATOM 600 C C . LEU A 1 79 ? -1.439 -3.737 -8.884 1.00 81.38 79 LEU A C 1
ATOM 602 O O . LEU A 1 79 ? -1.950 -4.210 -7.871 1.00 81.38 79 LEU A O 1
ATOM 606 N N . SER A 1 80 ? -1.384 -2.413 -9.069 1.00 80.00 80 SER A N 1
ATOM 607 C CA . SER A 1 80 ? -1.902 -1.473 -8.063 1.00 80.00 80 SER A CA 1
ATOM 608 C C . SER A 1 80 ? -3.419 -1.580 -7.857 1.00 80.00 80 SER A C 1
ATOM 610 O O . SER A 1 80 ? -3.897 -1.452 -6.726 1.00 80.00 80 SER A O 1
ATOM 612 N N . LYS A 1 81 ? -4.182 -1.875 -8.918 1.00 83.25 81 LYS A N 1
ATOM 613 C CA . LYS A 1 81 ? -5.625 -2.141 -8.822 1.00 83.25 81 LYS A CA 1
ATOM 614 C C . LYS A 1 81 ? -5.935 -3.442 -8.087 1.00 83.25 81 LYS A C 1
ATOM 616 O O . LYS A 1 81 ? -6.855 -3.456 -7.272 1.00 83.25 81 LYS A O 1
ATOM 621 N N . ASP A 1 82 ? -5.185 -4.504 -8.357 1.00 85.75 82 ASP A N 1
ATOM 622 C CA . ASP A 1 82 ? -5.378 -5.804 -7.711 1.00 85.75 82 ASP A CA 1
ATOM 623 C C . ASP A 1 82 ? -5.071 -5.712 -6.214 1.00 85.75 82 ASP A C 1
ATOM 625 O O . ASP A 1 82 ? -5.823 -6.236 -5.394 1.00 85.75 82 ASP A O 1
ATOM 629 N N . PHE A 1 83 ? -4.026 -4.965 -5.843 1.00 86.31 83 PHE A N 1
ATOM 630 C CA . PHE A 1 83 ? -3.723 -4.678 -4.443 1.00 86.31 83 PHE A CA 1
ATOM 631 C C . PHE A 1 83 ? -4.877 -3.962 -3.741 1.00 86.31 83 PHE A C 1
ATOM 633 O O . PHE A 1 83 ? -5.318 -4.392 -2.677 1.00 86.31 83 PHE A O 1
ATOM 640 N N . LEU A 1 84 ? -5.410 -2.900 -4.355 1.00 84.94 84 LEU A N 1
ATOM 641 C CA . LEU A 1 84 ? -6.553 -2.179 -3.801 1.00 84.94 84 LEU A CA 1
ATOM 642 C C . LEU A 1 84 ? -7.775 -3.090 -3.633 1.00 84.94 84 LEU A C 1
ATOM 644 O O . LEU A 1 84 ? -8.436 -3.039 -2.598 1.00 84.94 84 LEU A O 1
ATOM 648 N N . ALA A 1 85 ? -8.080 -3.912 -4.638 1.00 85.25 85 ALA A N 1
ATOM 649 C CA . ALA A 1 85 ? -9.207 -4.835 -4.578 1.00 85.25 85 ALA A CA 1
ATOM 650 C C . ALA A 1 85 ? -9.056 -5.825 -3.413 1.00 85.25 85 ALA A C 1
ATOM 652 O O . ALA A 1 85 ? -10.002 -6.013 -2.653 1.00 85.25 85 ALA A O 1
ATOM 653 N N . GLN A 1 86 ? -7.856 -6.382 -3.213 1.00 84.81 86 GLN A N 1
ATOM 654 C CA . GLN A 1 86 ? -7.570 -7.275 -2.085 1.00 84.81 86 GLN A CA 1
ATOM 655 C C . GLN A 1 86 ? -7.714 -6.575 -0.730 1.00 84.81 86 GLN A C 1
ATOM 657 O O . GLN A 1 86 ? -8.232 -7.171 0.213 1.00 84.81 86 GLN A O 1
ATOM 662 N N . LEU A 1 87 ? -7.277 -5.317 -0.616 1.00 85.50 87 LEU A N 1
ATOM 663 C CA . LEU A 1 87 ? -7.440 -4.541 0.614 1.00 85.50 87 LEU A CA 1
ATOM 664 C C . LEU A 1 87 ? -8.915 -4.298 0.939 1.00 85.50 87 LEU A C 1
ATOM 666 O O . LEU A 1 87 ? -9.321 -4.497 2.081 1.00 85.50 87 LEU A O 1
ATOM 670 N N . ILE A 1 88 ? -9.715 -3.902 -0.053 1.00 83.00 88 ILE A N 1
ATOM 671 C CA . ILE A 1 88 ? -11.149 -3.665 0.141 1.00 83.00 88 ILE A CA 1
ATOM 672 C C . ILE A 1 88 ? -11.867 -4.977 0.461 1.00 83.00 88 ILE A C 1
ATOM 674 O O . ILE A 1 88 ? -12.667 -5.004 1.380 1.00 83.00 88 ILE A O 1
ATOM 678 N N . GLU A 1 89 ? -11.585 -6.073 -0.238 1.00 85.25 89 GLU A N 1
ATOM 679 C CA . GLU A 1 89 ? -12.279 -7.346 -0.003 1.00 85.25 89 GLU A CA 1
ATOM 680 C C . GLU A 1 89 ? -11.934 -7.970 1.359 1.00 85.25 89 GLU A C 1
ATOM 682 O O . GLU A 1 89 ? -12.786 -8.591 1.988 1.00 85.25 89 GLU A O 1
ATOM 687 N N . GLN A 1 90 ? -10.685 -7.838 1.817 1.00 83.62 90 GLN A N 1
ATOM 688 C CA . GLN A 1 90 ? -10.163 -8.689 2.896 1.00 83.62 90 GLN A CA 1
ATOM 689 C C . GLN A 1 90 ? -9.777 -7.927 4.159 1.00 83.62 90 GLN A C 1
ATOM 691 O O . GLN A 1 90 ? -9.494 -8.563 5.176 1.00 83.62 90 GLN A O 1
ATOM 696 N N . CYS A 1 91 ? -9.707 -6.599 4.092 1.00 84.19 91 CYS A N 1
ATOM 697 C CA . CYS A 1 91 ? -9.267 -5.757 5.198 1.00 84.19 91 CYS A CA 1
ATOM 698 C C . CYS A 1 91 ? -10.219 -4.596 5.516 1.00 84.19 91 CYS A C 1
ATOM 700 O O . CYS A 1 91 ? -9.908 -3.837 6.438 1.00 84.19 91 CYS A O 1
ATOM 702 N N . SER A 1 92 ? -11.332 -4.454 4.785 1.00 80.44 92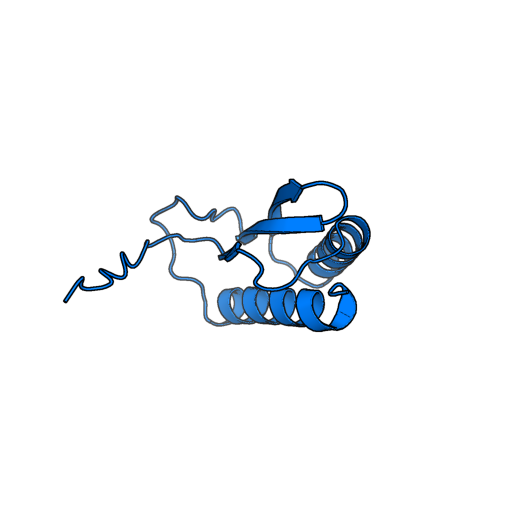 SER A N 1
ATOM 703 C CA . SER A 1 92 ? -12.431 -3.569 5.183 1.00 80.44 92 SER A CA 1
ATOM 704 C C . SER A 1 92 ? -13.183 -4.142 6.389 1.00 80.44 92 SER A C 1
ATOM 706 O O . SER A 1 92 ? -13.183 -5.358 6.604 1.00 80.44 92 SER A O 1
ATOM 708 N N . TYR A 1 93 ? -13.759 -3.254 7.201 1.00 63.62 93 TYR A N 1
ATOM 709 C CA . TYR A 1 93 ? -14.645 -3.611 8.315 1.00 63.62 93 TYR A CA 1
ATOM 710 C C . TYR A 1 93 ? -16.082 -3.871 7.862 1.00 63.62 93 TYR A C 1
ATOM 712 O O . TYR A 1 93 ? -16.543 -3.177 6.927 1.00 63.62 93 TYR A O 1
#

Radius of gyration: 13.86 Å; chains: 1; bounding box: 32×38×33 Å

Sequence (93 aa):
MAGCEVNSIKKVGYGKTLDTEVNAACFNKRFGNFQNSTDYSLSVRTEIQGSSVLSYDLTIDGQGTAESHGQFTRNSFQLSKDFLAQLIEQCSY

Secondary structure (DSSP, 8-state):
-----------SSEEEEEEEEEEHHHHHHHHHHHHTT-SS-EEEEEEEETTEEEEEEEEETTB-TT--S-PPPHHHHHHHHHHHHHHHHHHB-